Protein AF-A0AAU0F513-F1 (afdb_monomer_lite)

Secondary structure (DSSP, 8-state):
-EEEEEEESS-HHHHHHHHHHHHHH--SSEEEEEEE-S--HHHHHHHHHH-TT-EEEE-TTHHHHHHHHHHHHHH-----TTTSSPPTT---

Radius of gyration: 15.15 Å; chains: 1; bounding box: 35×29×36 Å

Sequence (92 aa):
MTDIFIKSFNRPYYLDRCLDSISRLVTGSFQITVLDDGTPKAYLDKIKVKYPSVRILTSEHYEAKTKAISENLVSGKEINGSKSLPNFGEMP

InterPro domains:
  IPR029044 Nucleotide-diphospho-sugar transferases [G3DSA:3.90.550.10] (3-78)
  IPR029044 Nucleotide-diphospho-sugar transferases [SSF53448] (3-64)

Foldseek 3Di:
DEEAEAEEEQCLVVVLVVVVCCVPPPDDDYAAEYEYAQHDPVSVVVVCVVCVRYHYDYDPCRVVNVVLVVVCVVPVDDDPVCPSRPHPVPDD

Organism: NCBI:txid1735111

Structure (mmCIF, N/CA/C/O backbone):
data_AF-A0AAU0F513-F1
#
_entry.id   AF-A0AAU0F513-F1
#
loop_
_atom_site.group_PDB
_atom_site.id
_atom_site.type_symbol
_atom_site.label_atom_id
_atom_site.label_alt_id
_atom_site.label_comp_id
_atom_site.label_asym_id
_atom_site.label_entity_id
_atom_site.label_seq_id
_atom_site.pdbx_PDB_ins_code
_atom_site.Cartn_x
_atom_site.Cartn_y
_atom_site.Cartn_z
_atom_site.occupancy
_atom_site.B_iso_or_equiv
_atom_site.auth_seq_id
_atom_site.auth_comp_id
_atom_site.auth_asym_id
_atom_site.auth_atom_id
_atom_site.pdbx_PDB_model_num
ATOM 1 N N . MET A 1 1 ? -6.935 10.149 17.578 1.00 88.06 1 MET A N 1
ATOM 2 C CA . MET A 1 1 ? -6.887 9.704 16.171 1.00 88.06 1 MET A CA 1
ATOM 3 C C . MET A 1 1 ? -5.449 9.332 15.881 1.00 88.06 1 MET A C 1
ATOM 5 O O . MET A 1 1 ? -4.583 10.116 16.243 1.00 88.06 1 MET A O 1
ATOM 9 N N . THR A 1 2 ? -5.202 8.143 15.336 1.00 96.31 2 THR A N 1
ATOM 10 C CA . THR A 1 2 ? -3.843 7.637 15.086 1.00 96.31 2 THR A CA 1
ATOM 11 C C . THR A 1 2 ? -3.536 7.646 13.595 1.00 96.31 2 THR A C 1
ATOM 13 O O . THR A 1 2 ? -4.297 7.089 12.808 1.00 96.31 2 THR A O 1
ATOM 16 N N . ASP A 1 3 ? -2.408 8.222 13.200 1.00 97.88 3 ASP A N 1
ATOM 17 C CA . ASP A 1 3 ? -1.937 8.169 11.817 1.00 97.88 3 ASP A CA 1
ATOM 18 C C . ASP A 1 3 ? -0.978 6.990 11.625 1.00 97.88 3 ASP A C 1
ATOM 20 O O . ASP A 1 3 ? 0.012 6.845 12.343 1.00 97.88 3 ASP A O 1
ATOM 24 N N . ILE A 1 4 ? -1.280 6.128 10.654 1.00 98.06 4 ILE A N 1
ATOM 25 C CA . ILE A 1 4 ? -0.490 4.940 10.322 1.00 98.06 4 ILE A CA 1
ATOM 26 C C . ILE A 1 4 ? 0.172 5.166 8.966 1.00 98.06 4 ILE A C 1
ATOM 28 O O . ILE A 1 4 ? -0.500 5.270 7.938 1.00 98.06 4 ILE A O 1
ATOM 32 N N . PHE A 1 5 ? 1.502 5.191 8.959 1.00 98.25 5 PHE A N 1
ATOM 33 C CA . PHE A 1 5 ? 2.298 5.321 7.743 1.00 98.25 5 PHE A CA 1
ATOM 34 C C . PHE A 1 5 ? 2.913 3.978 7.354 1.00 98.25 5 PHE A C 1
ATOM 36 O O . PHE A 1 5 ? 3.581 3.337 8.163 1.00 98.25 5 PHE A O 1
ATOM 43 N N . ILE A 1 6 ? 2.714 3.564 6.102 1.00 97.75 6 ILE A N 1
ATOM 44 C CA . ILE A 1 6 ? 3.250 2.306 5.566 1.00 97.75 6 ILE A CA 1
ATOM 45 C C . ILE A 1 6 ? 4.149 2.631 4.379 1.00 97.75 6 ILE A C 1
ATOM 47 O O . ILE A 1 6 ? 3.663 3.055 3.335 1.00 97.75 6 ILE A O 1
ATOM 51 N N . LYS A 1 7 ? 5.459 2.411 4.509 1.00 95.50 7 LYS A N 1
ATOM 52 C CA . LYS A 1 7 ? 6.388 2.523 3.377 1.00 95.50 7 LYS A CA 1
ATOM 53 C C . LYS A 1 7 ? 6.392 1.220 2.578 1.00 95.50 7 LYS A C 1
ATOM 55 O O . LYS A 1 7 ? 6.601 0.152 3.148 1.00 95.50 7 LYS A O 1
ATOM 60 N N . SER A 1 8 ? 6.186 1.307 1.268 1.00 93.50 8 SER A N 1
ATOM 61 C CA . SER A 1 8 ? 6.135 0.159 0.354 1.00 93.50 8 SER A CA 1
ATOM 62 C C . SER A 1 8 ? 7.010 0.407 -0.875 1.00 93.50 8 SER A C 1
ATOM 64 O O . SER A 1 8 ? 7.071 1.522 -1.382 1.00 93.50 8 SER A O 1
ATOM 66 N N . PHE A 1 9 ? 7.692 -0.636 -1.353 1.00 93.19 9 PHE A N 1
ATOM 67 C CA . PHE A 1 9 ? 8.457 -0.609 -2.602 1.00 93.19 9 PHE A CA 1
ATOM 68 C C . PHE A 1 9 ? 8.231 -1.917 -3.357 1.00 93.19 9 PHE A C 1
ATOM 70 O O . PHE A 1 9 ? 8.749 -2.952 -2.937 1.00 93.19 9 PHE A O 1
ATOM 77 N N . ASN A 1 10 ? 7.426 -1.886 -4.422 1.00 90.00 10 ASN A N 1
ATOM 78 C CA . ASN A 1 10 ? 7.099 -3.035 -5.276 1.00 90.00 10 ASN A CA 1
ATOM 79 C C . ASN A 1 10 ? 6.739 -4.330 -4.516 1.00 90.00 10 ASN A C 1
ATOM 81 O O . ASN A 1 10 ? 7.219 -5.423 -4.825 1.00 90.00 10 ASN A O 1
ATOM 85 N N . ARG A 1 11 ? 5.897 -4.217 -3.482 1.00 92.69 11 ARG A N 1
ATOM 86 C CA . ARG A 1 11 ? 5.445 -5.352 -2.650 1.00 92.69 11 ARG A CA 1
ATOM 87 C C . ARG A 1 11 ? 3.916 -5.412 -2.550 1.00 92.69 11 ARG A C 1
ATOM 89 O O . ARG A 1 11 ? 3.386 -5.461 -1.440 1.00 92.69 11 ARG A O 1
ATOM 96 N N . PRO A 1 12 ? 3.182 -5.461 -3.678 1.00 94.50 12 PRO A N 1
ATOM 97 C CA . PRO A 1 12 ? 1.721 -5.358 -3.671 1.00 94.50 12 PRO A CA 1
ATOM 98 C C . PRO A 1 12 ? 1.039 -6.465 -2.855 1.00 94.50 12 PRO A C 1
ATOM 100 O O . PRO A 1 12 ? 0.083 -6.194 -2.136 1.00 94.50 12 PRO A O 1
ATOM 103 N N . TYR A 1 13 ? 1.559 -7.696 -2.904 1.00 96.38 13 TYR A N 1
ATOM 104 C CA . TYR A 1 13 ? 1.019 -8.821 -2.134 1.00 96.38 13 TYR A CA 1
ATOM 105 C C . TYR A 1 13 ? 1.119 -8.604 -0.616 1.00 96.38 13 TYR A C 1
ATOM 107 O O . TYR A 1 13 ? 0.160 -8.831 0.121 1.00 96.38 13 TYR A O 1
ATOM 115 N N . TYR A 1 14 ? 2.277 -8.146 -0.136 1.00 97.31 14 TYR A N 1
ATOM 116 C CA . TYR A 1 14 ? 2.478 -7.896 1.291 1.00 97.31 14 TYR A CA 1
ATOM 117 C C . TYR A 1 14 ? 1.744 -6.643 1.758 1.00 97.31 14 TYR A C 1
ATOM 119 O O . TYR A 1 14 ? 1.229 -6.634 2.874 1.00 97.31 14 TYR A O 1
ATOM 127 N N . LEU A 1 15 ? 1.652 -5.619 0.904 1.00 97.94 15 LEU A N 1
ATOM 128 C CA . LEU A 1 15 ? 0.865 -4.425 1.185 1.00 97.94 15 LEU A CA 1
ATOM 129 C C . LEU A 1 15 ? -0.614 -4.780 1.380 1.00 97.94 15 LEU A C 1
ATOM 131 O O . LEU A 1 15 ? -1.193 -4.385 2.385 1.00 97.94 15 LEU A O 1
ATOM 135 N N . ASP A 1 16 ? -1.198 -5.594 0.494 1.00 98.19 16 ASP A N 1
ATOM 136 C CA . ASP A 1 16 ? -2.583 -6.062 0.639 1.00 98.19 16 ASP A CA 1
ATOM 137 C C . ASP A 1 16 ? -2.809 -6.794 1.972 1.00 98.19 16 ASP A C 1
ATOM 139 O O . ASP A 1 16 ? -3.725 -6.461 2.718 1.00 98.19 16 ASP A O 1
ATOM 143 N N . ARG A 1 17 ? -1.935 -7.745 2.324 1.00 98.19 17 ARG A N 1
ATOM 144 C CA . ARG A 1 17 ? -2.044 -8.491 3.591 1.00 98.19 17 ARG A CA 1
ATOM 145 C C . ARG A 1 17 ? -1.849 -7.614 4.827 1.00 98.19 17 ARG A C 1
ATOM 147 O O . ARG A 1 17 ? -2.476 -7.861 5.853 1.00 98.19 17 ARG A O 1
ATOM 154 N N . CYS A 1 18 ? -0.973 -6.615 4.744 1.00 98.19 18 CYS A N 1
ATOM 155 C CA . CYS A 1 18 ? -0.759 -5.653 5.820 1.00 98.19 18 CYS A CA 1
ATOM 156 C C . CYS A 1 18 ? -2.027 -4.825 6.067 1.00 98.19 18 CYS A C 1
ATOM 158 O O . CYS A 1 18 ? -2.476 -4.725 7.208 1.00 98.19 18 CYS A O 1
ATOM 160 N N . LEU A 1 19 ? -2.642 -4.307 5.000 1.00 98.25 19 LEU A N 1
ATOM 161 C CA . LEU A 1 19 ? -3.889 -3.545 5.078 1.00 98.25 19 LEU A CA 1
ATOM 162 C C . LEU A 1 19 ? -5.052 -4.400 5.600 1.00 98.25 19 LEU A C 1
ATOM 164 O O . LEU A 1 19 ? -5.772 -3.950 6.490 1.00 98.25 19 LEU A O 1
ATOM 168 N N . ASP A 1 20 ? -5.185 -5.646 5.129 1.00 98.25 20 ASP A N 1
ATOM 169 C CA . ASP A 1 20 ? -6.178 -6.603 5.641 1.00 98.25 20 ASP A CA 1
ATOM 170 C C . ASP A 1 20 ? -6.018 -6.813 7.153 1.00 98.25 20 ASP A C 1
ATOM 172 O O . ASP A 1 20 ? -6.969 -6.653 7.920 1.00 98.25 20 ASP A O 1
ATOM 176 N N . SER A 1 21 ? -4.788 -7.076 7.602 1.00 98.25 21 SER A N 1
ATOM 177 C CA . SER A 1 21 ? -4.489 -7.287 9.018 1.00 98.25 21 SER A CA 1
ATOM 178 C C . SER A 1 21 ? -4.818 -6.063 9.871 1.00 98.25 21 SER A C 1
A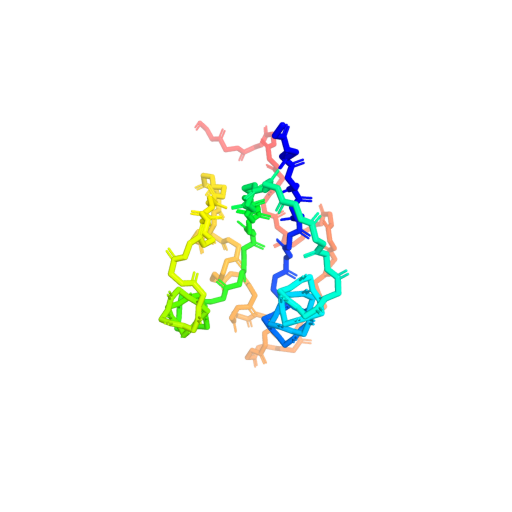TOM 180 O O . SER A 1 21 ? -5.378 -6.218 10.954 1.00 98.25 21 SER A O 1
ATOM 182 N N . ILE A 1 22 ? -4.489 -4.854 9.405 1.00 97.75 22 ILE A N 1
ATOM 183 C CA . ILE A 1 22 ? -4.817 -3.618 10.127 1.00 97.75 22 ILE A CA 1
ATOM 184 C C . ILE A 1 22 ? -6.335 -3.458 10.218 1.00 97.75 22 ILE A C 1
ATOM 186 O O . ILE A 1 22 ? -6.851 -3.245 11.312 1.00 97.75 22 ILE A O 1
ATOM 190 N N . SER A 1 23 ? -7.053 -3.636 9.104 1.00 95.38 23 SER A N 1
ATOM 191 C CA . SER A 1 23 ? -8.514 -3.482 9.059 1.00 95.38 23 SER A CA 1
ATOM 192 C C . SER A 1 23 ? -9.257 -4.428 10.007 1.00 95.38 23 SER A C 1
ATOM 194 O O . SER A 1 23 ? -10.313 -4.079 10.526 1.00 95.38 23 SER A O 1
ATOM 196 N N . ARG A 1 24 ? -8.696 -5.618 10.253 1.00 97.25 24 ARG A N 1
ATOM 197 C CA . ARG A 1 24 ? -9.298 -6.650 11.102 1.00 97.25 24 ARG A CA 1
ATOM 19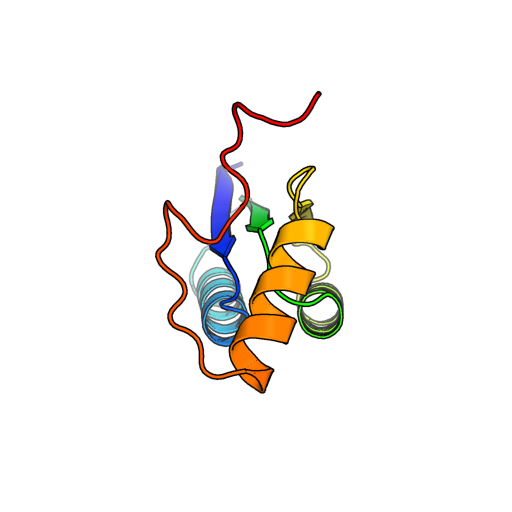8 C C . ARG A 1 24 ? -8.935 -6.546 12.577 1.00 97.25 24 ARG A C 1
ATOM 200 O O . ARG A 1 24 ? -9.709 -7.009 13.408 1.00 97.25 24 ARG A O 1
ATOM 207 N N . LEU A 1 25 ? -7.736 -6.058 12.893 1.00 97.88 25 LEU A N 1
ATOM 208 C CA . LEU A 1 25 ? -7.162 -6.176 14.239 1.00 97.88 25 LEU A CA 1
ATOM 209 C C . LEU A 1 25 ? -7.020 -4.836 14.960 1.00 97.88 25 LEU A C 1
ATOM 211 O O . LEU A 1 25 ? -6.972 -4.817 16.187 1.00 97.88 25 LEU A O 1
ATOM 215 N N . VAL A 1 26 ? -6.926 -3.723 14.230 1.00 96.44 26 VAL A N 1
ATOM 216 C CA . VAL A 1 26 ? -6.751 -2.401 14.835 1.00 96.44 26 VAL A CA 1
ATOM 217 C C . VAL A 1 26 ? -8.117 -1.783 15.104 1.00 96.44 26 VAL A C 1
ATOM 219 O O . VAL A 1 26 ? -8.938 -1.625 14.206 1.00 96.44 26 VAL A O 1
ATOM 222 N N . THR A 1 27 ? -8.351 -1.412 16.360 1.00 95.75 27 THR A N 1
ATOM 223 C CA . THR A 1 27 ? -9.585 -0.764 16.813 1.00 95.75 27 THR A CA 1
ATOM 224 C C . THR A 1 27 ? -9.362 0.716 17.114 1.00 95.75 27 THR A C 1
ATOM 226 O O . THR A 1 27 ? -8.256 1.129 17.463 1.00 95.75 27 THR A O 1
ATOM 229 N N . GLY A 1 28 ? -10.435 1.507 17.065 1.00 96.12 28 GLY A N 1
ATOM 230 C CA . GLY A 1 28 ? -10.394 2.953 17.294 1.00 96.12 28 GLY A CA 1
ATOM 231 C C . GLY A 1 28 ? -10.234 3.755 16.002 1.00 96.12 28 GLY A C 1
ATOM 232 O O . GLY A 1 28 ? -10.233 3.206 14.905 1.00 96.12 28 GLY A O 1
ATOM 233 N N . SER A 1 29 ? -10.143 5.079 16.123 1.00 96.81 29 SER A N 1
ATOM 234 C CA . SER A 1 29 ? -10.041 5.970 14.961 1.00 96.81 29 SER A CA 1
ATOM 235 C C . SER A 1 29 ? -8.601 6.099 14.470 1.00 96.81 29 SER A C 1
ATOM 237 O O . SER A 1 29 ? -7.748 6.640 15.185 1.00 96.81 29 SER A O 1
ATOM 239 N N . PHE A 1 30 ? -8.355 5.684 13.229 1.00 97.19 30 PHE A N 1
ATOM 240 C CA . PHE A 1 30 ? -7.066 5.821 12.558 1.00 97.19 30 PHE A CA 1
ATOM 241 C C . PHE A 1 30 ? -7.210 6.199 11.079 1.00 97.19 30 PHE A C 1
ATOM 243 O O . PHE A 1 30 ? -8.247 5.953 10.467 1.00 97.19 30 PHE A O 1
ATOM 250 N N . GLN A 1 31 ? -6.144 6.763 10.510 1.00 97.88 31 GLN A N 1
ATOM 251 C CA . GLN A 1 31 ? -6.006 7.041 9.081 1.00 97.88 31 GLN A CA 1
ATOM 252 C C . GLN A 1 31 ? -4.739 6.363 8.559 1.00 97.88 31 GLN A C 1
ATOM 254 O O . GLN A 1 31 ? -3.665 6.507 9.140 1.00 97.88 31 GLN A O 1
ATOM 259 N N . ILE A 1 32 ? -4.849 5.630 7.450 1.00 98.50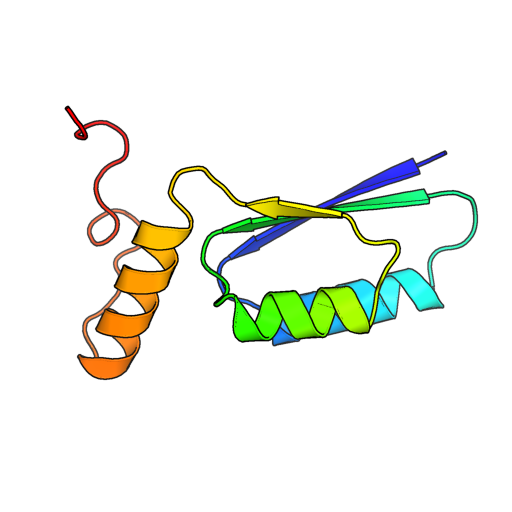 32 ILE A N 1
ATOM 260 C CA . ILE A 1 32 ? -3.699 4.971 6.818 1.00 98.50 32 ILE A CA 1
ATOM 261 C C . ILE A 1 32 ? -3.224 5.810 5.631 1.00 98.50 32 ILE A C 1
ATOM 263 O O . ILE A 1 32 ? -4.022 6.175 4.761 1.00 98.50 32 ILE A O 1
ATOM 267 N N . THR A 1 33 ? -1.916 6.063 5.579 1.00 98.50 33 THR A N 1
ATOM 268 C CA . THR A 1 33 ? -1.222 6.619 4.415 1.00 98.50 33 THR A CA 1
ATOM 269 C C . THR A 1 33 ? -0.090 5.687 3.986 1.00 98.50 33 THR A C 1
ATOM 271 O O . THR A 1 33 ? 0.884 5.478 4.707 1.00 98.50 33 THR A O 1
ATOM 274 N N . VAL A 1 34 ? -0.204 5.131 2.785 1.00 98.19 34 VAL A N 1
ATOM 275 C CA . VAL A 1 34 ? 0.840 4.338 2.140 1.00 98.19 34 VAL A CA 1
ATOM 276 C C . VAL A 1 34 ? 1.759 5.275 1.365 1.00 98.19 34 VAL A C 1
ATOM 278 O O . VAL A 1 34 ? 1.299 6.035 0.517 1.00 98.19 34 VAL A O 1
ATOM 281 N N . LEU A 1 35 ? 3.053 5.199 1.648 1.00 97.19 35 LEU A N 1
ATOM 282 C CA . LEU A 1 35 ? 4.124 5.838 0.893 1.00 97.19 35 LEU A CA 1
ATOM 283 C C . LEU A 1 35 ? 4.710 4.773 -0.040 1.00 97.19 35 LE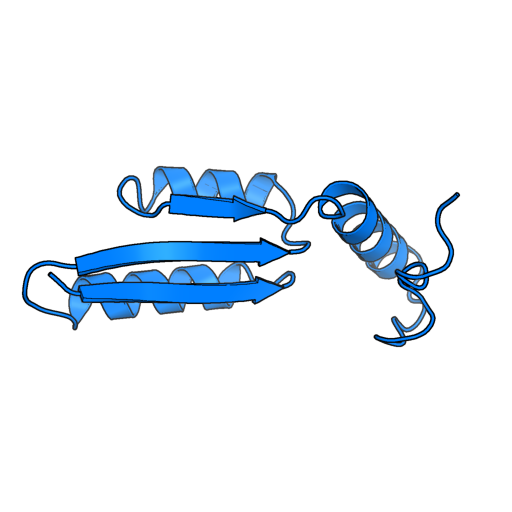U A C 1
ATOM 285 O O . LEU A 1 35 ? 5.599 4.017 0.363 1.00 97.19 35 LEU A O 1
ATOM 289 N N . ASP A 1 36 ? 4.141 4.647 -1.238 1.00 94.81 36 ASP A N 1
ATOM 290 C CA . ASP A 1 36 ? 4.546 3.632 -2.209 1.00 94.81 36 ASP A CA 1
ATOM 291 C C . ASP A 1 36 ? 5.553 4.177 -3.219 1.00 94.81 36 ASP A C 1
ATOM 293 O O . ASP A 1 36 ? 5.448 5.296 -3.716 1.00 94.81 36 ASP A O 1
ATOM 297 N N . ASP A 1 37 ? 6.540 3.359 -3.541 1.00 88.81 37 ASP A N 1
ATOM 298 C CA . ASP A 1 37 ? 7.598 3.730 -4.451 1.00 88.81 37 ASP A CA 1
ATOM 299 C C . ASP A 1 37 ? 7.925 2.543 -5.362 1.00 88.81 37 ASP A C 1
ATOM 301 O O . ASP A 1 37 ? 8.589 1.603 -4.957 1.00 88.81 37 ASP A O 1
ATOM 305 N N . GLY A 1 38 ? 7.413 2.529 -6.593 1.00 87.12 38 GLY A N 1
ATOM 306 C CA . GLY A 1 38 ? 7.747 1.501 -7.585 1.00 87.12 38 GLY A CA 1
ATOM 307 C C . GLY A 1 38 ? 6.820 0.282 -7.653 1.00 87.12 38 GLY A C 1
ATOM 308 O O . GLY A 1 38 ? 7.131 -0.649 -8.394 1.00 87.12 38 GLY A O 1
ATOM 309 N N . THR A 1 39 ? 5.684 0.240 -6.943 1.00 92.44 39 THR A N 1
ATOM 310 C CA . THR A 1 39 ? 4.665 -0.795 -7.211 1.00 92.44 39 THR A CA 1
ATOM 311 C C . THR A 1 39 ? 3.892 -0.446 -8.484 1.00 92.44 39 THR A C 1
ATOM 313 O O . THR A 1 39 ? 3.313 0.635 -8.526 1.00 92.44 39 THR A O 1
ATOM 316 N N . PRO A 1 40 ? 3.781 -1.328 -9.499 1.00 92.56 40 PRO A N 1
ATOM 317 C CA . PRO A 1 40 ? 3.068 -1.007 -10.735 1.00 92.56 40 PRO A CA 1
ATOM 318 C C . PRO A 1 40 ? 1.620 -0.554 -10.510 1.00 92.56 40 PRO A C 1
ATOM 320 O O . PRO A 1 40 ? 0.887 -1.139 -9.705 1.00 92.56 40 PRO A O 1
ATOM 323 N N . LYS A 1 41 ? 1.186 0.456 -11.276 1.00 92.81 41 LYS A N 1
ATOM 324 C CA . LYS A 1 41 ? -0.115 1.127 -11.111 1.00 92.81 41 LYS A CA 1
ATOM 325 C C . LYS A 1 41 ? -1.302 0.160 -11.072 1.00 92.81 41 LYS A C 1
ATOM 327 O O . LYS A 1 41 ? -2.180 0.312 -10.231 1.00 92.81 41 LYS A O 1
ATOM 332 N N . ALA A 1 42 ? -1.292 -0.876 -11.914 1.00 94.38 42 ALA A N 1
ATOM 333 C CA . ALA A 1 42 ? -2.353 -1.884 -11.965 1.00 94.38 42 ALA A CA 1
ATOM 334 C C . ALA A 1 42 ? -2.594 -2.586 -10.613 1.00 94.38 42 ALA A C 1
ATOM 336 O O . ALA A 1 42 ? -3.719 -2.987 -10.317 1.00 94.38 42 ALA A O 1
ATOM 337 N N . TYR A 1 43 ? -1.561 -2.730 -9.778 1.00 95.75 43 TYR A N 1
ATOM 338 C CA . TYR A 1 43 ? -1.712 -3.276 -8.431 1.00 95.75 43 TYR A CA 1
ATOM 339 C C . TYR A 1 43 ? -2.207 -2.222 -7.439 1.00 95.75 43 TYR A C 1
ATOM 341 O O . TYR A 1 43 ? -3.092 -2.521 -6.640 1.00 95.75 43 TYR A O 1
ATOM 349 N N . LEU A 1 44 ? -1.693 -0.989 -7.510 1.00 95.56 44 LEU A N 1
ATOM 350 C CA . LEU A 1 44 ? -2.164 0.110 -6.659 1.00 95.56 44 LEU A CA 1
ATOM 351 C C . LEU A 1 44 ? -3.647 0.418 -6.891 1.00 95.56 44 LEU A C 1
ATOM 353 O O . LEU A 1 44 ? -4.375 0.677 -5.936 1.00 95.56 44 LEU A O 1
ATOM 357 N N . ASP A 1 45 ? -4.116 0.330 -8.135 1.00 96.44 45 ASP A N 1
ATOM 358 C CA . ASP A 1 45 ? -5.525 0.525 -8.479 1.00 96.44 45 ASP A CA 1
ATOM 359 C C . ASP A 1 45 ? -6.415 -0.537 -7.811 1.00 96.44 45 ASP A C 1
ATOM 361 O O . ASP A 1 45 ? -7.434 -0.197 -7.211 1.00 96.44 45 ASP A O 1
ATOM 365 N N . LYS A 1 46 ? -5.996 -1.811 -7.808 1.00 97.81 46 LYS A N 1
ATOM 366 C CA . LYS A 1 46 ? -6.705 -2.884 -7.083 1.00 97.81 46 LYS A CA 1
ATOM 367 C C . LYS A 1 46 ? -6.750 -2.628 -5.575 1.00 97.81 46 LYS A C 1
ATOM 369 O O . LYS A 1 46 ? -7.787 -2.845 -4.952 1.00 97.81 46 LYS A O 1
ATOM 374 N N . ILE A 1 47 ? -5.648 -2.146 -4.997 1.00 97.56 47 ILE A N 1
ATOM 375 C CA . ILE A 1 47 ? -5.575 -1.802 -3.570 1.00 97.56 47 ILE A CA 1
ATOM 376 C C . ILE A 1 47 ? -6.534 -0.652 -3.241 1.00 97.56 47 ILE A C 1
ATOM 378 O O . ILE A 1 47 ? -7.261 -0.749 -2.257 1.00 97.56 47 ILE A O 1
ATOM 382 N N . LYS A 1 48 ? -6.605 0.393 -4.075 1.00 97.06 48 LYS A N 1
ATOM 383 C CA . LYS A 1 48 ? -7.540 1.517 -3.881 1.00 97.06 48 LYS A CA 1
ATOM 384 C C . LYS A 1 48 ? -9.004 1.083 -3.926 1.00 97.06 48 LYS A C 1
ATOM 386 O O . LYS A 1 48 ? -9.798 1.578 -3.136 1.00 97.06 48 LYS A O 1
ATOM 391 N N . VAL A 1 49 ? -9.357 0.153 -4.817 1.00 97.88 49 VAL A N 1
ATOM 392 C CA . VAL A 1 49 ? -10.722 -0.401 -4.871 1.00 97.88 49 VAL A CA 1
ATOM 393 C C . VAL A 1 49 ? -11.040 -1.201 -3.606 1.00 97.88 49 VAL A C 1
ATOM 395 O O . VAL A 1 49 ? -12.131 -1.067 -3.060 1.00 97.88 49 VAL A O 1
ATOM 398 N N . LYS A 1 50 ? -10.096 -2.019 -3.123 1.00 97.94 50 LYS A N 1
ATOM 399 C CA . LYS A 1 50 ? -10.302 -2.875 -1.944 1.00 97.94 50 LYS A CA 1
ATOM 400 C C . LYS A 1 50 ? -10.312 -2.092 -0.624 1.00 97.94 50 LYS A C 1
ATOM 402 O O . LYS A 1 50 ? -11.058 -2.451 0.281 1.00 97.94 50 LYS A O 1
ATOM 407 N N . TYR A 1 51 ? -9.520 -1.024 -0.520 1.00 97.62 51 TYR A N 1
ATOM 408 C CA . TYR A 1 51 ? -9.376 -0.208 0.691 1.00 97.62 51 TYR A CA 1
ATOM 409 C C . TYR A 1 51 ? -9.569 1.287 0.385 1.00 97.62 51 TYR A C 1
ATOM 411 O O . TYR A 1 51 ? -8.601 2.051 0.376 1.00 97.62 51 TYR A O 1
ATOM 419 N N . PRO A 1 52 ? -10.812 1.742 0.151 1.00 96.62 52 PRO A N 1
ATOM 420 C CA . PRO A 1 52 ? -11.086 3.106 -0.311 1.00 96.62 52 PRO A CA 1
ATOM 421 C C . PRO A 1 52 ? -10.702 4.207 0.693 1.00 96.62 52 PRO A C 1
ATOM 423 O O . PRO A 1 52 ? -10.508 5.352 0.296 1.00 96.62 52 PRO A O 1
ATOM 426 N N . SER A 1 53 ? -10.571 3.884 1.984 1.00 95.19 53 SER A N 1
ATOM 427 C CA . SER A 1 53 ? -10.139 4.825 3.029 1.00 95.19 53 SER A CA 1
ATOM 428 C C . SER A 1 53 ? -8.618 5.000 3.120 1.00 95.19 53 SER A C 1
ATOM 430 O O . SER A 1 53 ? -8.140 5.897 3.819 1.00 95.19 53 SER A O 1
ATOM 432 N N . VAL A 1 54 ? -7.837 4.161 2.432 1.00 97.62 54 VAL A N 1
ATOM 433 C CA . VAL A 1 54 ? -6.371 4.215 2.447 1.00 97.62 54 VAL A CA 1
ATOM 434 C C . VAL A 1 54 ? -5.885 5.266 1.455 1.00 97.62 54 VAL A C 1
ATOM 436 O O . VAL A 1 54 ? -6.141 5.187 0.253 1.00 97.62 54 VAL A O 1
ATOM 439 N N . ARG A 1 55 ? -5.102 6.232 1.941 1.00 98.00 55 ARG A N 1
ATOM 440 C CA . ARG A 1 55 ? -4.417 7.199 1.079 1.00 98.00 55 ARG A CA 1
ATOM 441 C C . ARG A 1 55 ? -3.135 6.572 0.544 1.00 98.00 55 ARG A C 1
ATOM 443 O O . ARG A 1 55 ? -2.347 6.052 1.322 1.00 98.00 55 ARG A O 1
ATOM 450 N N . ILE A 1 56 ? -2.893 6.658 -0.761 1.00 97.31 56 ILE A N 1
ATOM 451 C CA . ILE A 1 56 ? -1.626 6.226 -1.372 1.00 97.31 56 ILE A CA 1
ATOM 452 C C . ILE A 1 56 ? -0.928 7.450 -1.953 1.00 97.31 56 ILE A C 1
ATOM 454 O O . ILE A 1 56 ? -1.509 8.160 -2.774 1.00 97.31 56 ILE A O 1
ATOM 458 N N . LEU A 1 57 ? 0.305 7.681 -1.517 1.00 96.69 57 LEU A N 1
ATOM 459 C CA . LEU A 1 57 ? 1.210 8.708 -2.011 1.00 96.69 57 LEU A CA 1
ATOM 460 C C . LEU A 1 57 ? 2.394 8.034 -2.693 1.00 96.69 57 LEU A C 1
ATOM 462 O O . LEU A 1 57 ? 2.969 7.097 -2.142 1.00 96.69 57 LEU A O 1
ATOM 466 N N . THR A 1 58 ? 2.748 8.524 -3.875 1.00 93.62 58 THR A N 1
ATOM 467 C CA . THR A 1 58 ? 3.899 8.047 -4.644 1.00 93.62 58 THR A CA 1
ATOM 468 C C . THR A 1 58 ? 5.026 9.070 -4.629 1.00 93.62 58 THR A C 1
ATOM 470 O O . THR A 1 58 ? 4.768 10.265 -4.485 1.00 93.62 58 THR A O 1
ATOM 473 N N . SER A 1 59 ? 6.273 8.616 -4.776 1.00 89.06 59 SER A N 1
ATOM 474 C CA . SER A 1 59 ? 7.415 9.529 -4.919 1.00 89.06 59 SER A CA 1
ATOM 475 C C . SER A 1 59 ? 7.438 10.205 -6.295 1.00 89.06 59 SER A C 1
ATOM 477 O O . SER A 1 59 ? 6.853 9.700 -7.254 1.00 89.06 59 SER A O 1
ATOM 479 N N . GLU A 1 60 ? 8.171 11.313 -6.416 1.00 87.12 60 GLU A N 1
ATOM 480 C CA . GLU A 1 60 ? 8.406 12.007 -7.695 1.00 87.12 60 GLU A CA 1
ATOM 481 C C . GLU A 1 60 ? 9.079 11.100 -8.740 1.00 87.12 60 GLU A C 1
ATOM 483 O O . GLU A 1 60 ? 8.855 11.230 -9.938 1.00 87.12 60 GLU A O 1
ATOM 488 N N . HIS A 1 61 ? 9.851 10.110 -8.285 1.00 83.81 61 HIS A N 1
ATOM 489 C CA . HIS A 1 61 ? 10.574 9.168 -9.142 1.00 83.81 61 HIS A CA 1
ATOM 490 C C . HIS A 1 61 ? 9.822 7.850 -9.368 1.00 83.81 61 HIS A C 1
ATOM 492 O O . HIS A 1 61 ? 10.413 6.865 -9.820 1.00 83.81 61 HIS A O 1
ATOM 498 N N . TYR A 1 62 ? 8.535 7.797 -9.026 1.00 85.81 62 TYR A N 1
ATOM 499 C CA . TYR A 1 62 ? 7.725 6.583 -9.089 1.00 85.81 62 TYR A CA 1
ATOM 500 C C . TYR A 1 62 ? 7.696 5.958 -10.490 1.00 85.81 62 TYR A C 1
ATOM 502 O O . TYR A 1 62 ? 7.882 4.745 -10.626 1.00 85.81 62 TYR A O 1
ATOM 510 N N . GLU A 1 63 ? 7.515 6.766 -11.537 1.00 84.56 63 GLU A N 1
ATOM 511 C CA . GLU A 1 63 ? 7.470 6.269 -12.918 1.00 84.56 63 GLU A CA 1
ATOM 512 C C . GLU A 1 63 ? 8.818 5.683 -13.348 1.00 84.56 63 GLU A C 1
ATOM 514 O O . GLU A 1 63 ? 8.873 4.560 -13.854 1.00 84.56 63 GLU A O 1
ATOM 519 N N . ALA A 1 64 ? 9.913 6.397 -13.063 1.00 81.38 64 ALA A N 1
ATOM 520 C CA . ALA A 1 64 ? 11.269 5.950 -13.371 1.00 81.38 64 ALA A CA 1
ATOM 521 C C . ALA A 1 64 ? 11.595 4.615 -12.681 1.00 81.38 64 ALA A C 1
ATOM 523 O O . ALA A 1 64 ? 12.116 3.694 -13.311 1.00 81.38 64 ALA A O 1
ATOM 524 N N . LYS A 1 65 ? 11.223 4.471 -11.404 1.00 81.25 65 LYS A N 1
ATOM 525 C CA . LYS A 1 65 ? 11.424 3.234 -10.632 1.00 81.25 65 LYS A CA 1
ATOM 526 C C . LYS A 1 65 ? 10.572 2.087 -11.150 1.00 81.25 65 LYS A C 1
ATOM 528 O O . LYS A 1 65 ? 11.082 0.985 -11.327 1.00 81.25 65 LYS A O 1
ATOM 533 N N . THR A 1 66 ? 9.296 2.343 -11.426 1.00 83.56 66 THR A N 1
ATOM 534 C CA . THR A 1 66 ? 8.381 1.328 -11.967 1.00 83.56 66 THR A CA 1
ATOM 535 C C . THR A 1 66 ? 8.884 0.808 -13.315 1.00 83.56 66 THR A C 1
ATOM 537 O O . THR A 1 66 ? 8.881 -0.401 -13.549 1.00 83.56 66 THR A O 1
ATOM 540 N N . LYS A 1 67 ? 9.384 1.703 -14.178 1.00 84.44 67 LYS A N 1
ATOM 541 C CA . LYS A 1 67 ? 9.986 1.342 -15.465 1.00 84.44 67 LYS A CA 1
ATOM 542 C C . LYS A 1 67 ? 11.243 0.489 -15.286 1.00 84.44 67 LYS A C 1
ATOM 544 O O . LYS A 1 67 ? 11.305 -0.599 -15.851 1.00 84.44 67 LYS A O 1
ATOM 549 N N . ALA A 1 68 ? 12.185 0.922 -14.445 1.00 82.00 68 ALA A N 1
ATOM 550 C CA . ALA A 1 68 ? 13.412 0.171 -14.172 1.00 82.00 68 ALA A CA 1
ATOM 551 C C . ALA A 1 68 ? 13.115 -1.236 -13.625 1.00 82.00 68 ALA A C 1
ATOM 553 O O . ALA A 1 68 ? 13.722 -2.218 -14.042 1.00 82.00 68 ALA A O 1
ATOM 554 N N . ILE A 1 69 ? 12.135 -1.367 -12.726 1.00 81.94 69 ILE A N 1
ATOM 555 C CA . ILE A 1 69 ? 11.673 -2.667 -12.222 1.00 81.94 69 ILE A CA 1
ATOM 556 C C . ILE A 1 69 ? 11.142 -3.536 -13.365 1.00 81.94 69 ILE A C 1
ATOM 558 O O . ILE A 1 69 ? 11.522 -4.701 -13.472 1.00 81.94 69 ILE A O 1
ATOM 562 N N . SER A 1 70 ? 10.282 -2.980 -14.223 1.00 83.00 70 SER A N 1
ATOM 563 C CA . SER A 1 70 ? 9.723 -3.705 -15.367 1.00 83.00 70 SER A CA 1
ATOM 564 C C . SER A 1 70 ? 10.815 -4.197 -16.320 1.00 83.00 70 SER A C 1
ATOM 566 O O . SER A 1 70 ? 10.776 -5.342 -16.760 1.00 83.00 70 SER A O 1
ATOM 568 N N . GLU A 1 71 ? 11.802 -3.357 -16.625 1.00 82.50 71 GLU A N 1
ATOM 569 C CA . GLU A 1 71 ? 12.926 -3.702 -17.503 1.00 82.50 71 GLU A CA 1
ATOM 570 C C . GLU A 1 71 ? 13.835 -4.774 -16.886 1.00 82.50 71 GLU A C 1
ATOM 572 O O . GLU A 1 71 ? 14.286 -5.687 -17.584 1.00 82.50 71 GLU A O 1
ATOM 577 N N . ASN A 1 72 ? 14.069 -4.722 -15.573 1.00 76.81 72 ASN A N 1
ATOM 578 C CA . ASN A 1 72 ? 14.840 -5.744 -14.862 1.00 76.81 72 ASN A CA 1
ATOM 579 C C . ASN A 1 72 ? 14.134 -7.104 -14.859 1.00 76.81 72 ASN A C 1
ATOM 581 O O . ASN A 1 72 ? 14.784 -8.124 -15.075 1.00 76.81 72 ASN A O 1
ATOM 585 N N . LEU A 1 73 ? 12.808 -7.133 -14.685 1.00 77.12 73 LEU A N 1
ATOM 586 C CA . LEU A 1 73 ? 12.030 -8.377 -14.740 1.00 77.12 73 LEU A CA 1
ATOM 587 C C . LEU A 1 73 ? 12.102 -9.056 -16.116 1.00 77.12 73 LEU A C 1
ATOM 589 O O . LEU A 1 73 ? 12.074 -10.280 -16.187 1.00 77.12 73 LEU A O 1
ATOM 593 N N . VAL A 1 74 ? 12.210 -8.274 -17.195 1.00 79.25 74 VAL A N 1
ATOM 594 C CA . VAL A 1 74 ? 12.340 -8.796 -18.566 1.00 79.25 74 VAL A CA 1
ATOM 595 C C . VAL A 1 74 ? 13.780 -9.208 -18.881 1.00 79.25 74 VAL A C 1
ATOM 597 O O . VAL A 1 74 ? 14.002 -10.231 -19.521 1.00 79.25 74 VAL A O 1
ATOM 600 N N . SER A 1 75 ? 14.764 -8.413 -18.456 1.00 76.62 75 SER A N 1
ATOM 601 C CA . SER A 1 75 ? 16.175 -8.618 -18.814 1.00 76.62 75 SER A CA 1
ATOM 602 C C . SER A 1 75 ? 16.936 -9.570 -17.888 1.00 76.62 75 SER A C 1
ATOM 604 O O . SER A 1 75 ? 18.026 -10.010 -18.249 1.00 76.62 75 SER A O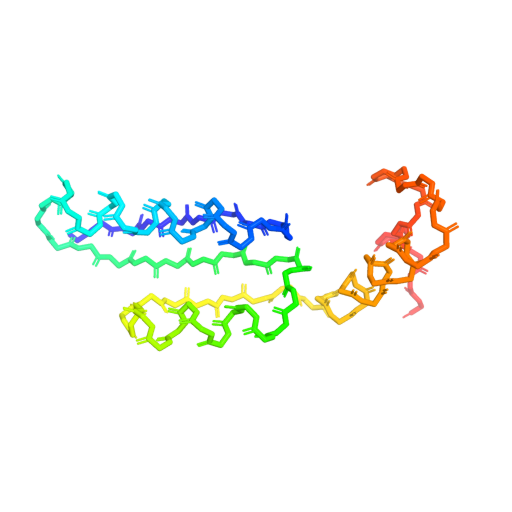 1
ATOM 606 N N . GLY A 1 76 ? 16.409 -9.866 -16.695 1.00 64.38 76 GLY A N 1
ATOM 607 C CA . GLY A 1 76 ? 17.068 -10.710 -15.694 1.00 64.38 76 GLY A CA 1
ATOM 608 C C . GLY A 1 76 ? 18.323 -10.087 -15.069 1.00 64.38 76 GLY A C 1
ATOM 609 O O . GLY A 1 76 ? 19.060 -10.780 -14.372 1.00 64.38 76 GLY A O 1
ATOM 610 N N . LYS A 1 77 ? 18.597 -8.798 -15.317 1.00 61.78 77 LYS A N 1
ATOM 611 C CA . LYS A 1 77 ? 19.741 -8.095 -14.723 1.00 61.78 77 LYS A CA 1
ATOM 612 C C . LYS A 1 77 ? 19.492 -7.828 -13.238 1.00 61.78 77 LYS A C 1
ATOM 614 O O . LYS A 1 77 ? 18.405 -7.409 -12.842 1.00 61.78 77 LYS A O 1
ATOM 619 N N . GLU A 1 78 ? 20.518 -8.052 -12.417 1.00 55.94 78 GLU A N 1
ATOM 620 C CA . GLU A 1 78 ? 20.451 -7.768 -10.985 1.00 55.94 78 GLU A CA 1
ATOM 621 C C . GLU A 1 78 ? 20.238 -6.275 -10.716 1.00 55.94 78 GLU A C 1
ATOM 623 O O . GLU A 1 78 ? 20.978 -5.408 -11.191 1.00 55.94 78 GLU A O 1
ATOM 628 N N . ILE A 1 79 ? 19.241 -5.987 -9.882 1.00 55.97 79 ILE A N 1
ATOM 629 C CA . ILE A 1 79 ? 18.953 -4.645 -9.388 1.00 55.97 79 ILE A CA 1
ATOM 630 C C . ILE A 1 79 ? 19.855 -4.392 -8.178 1.00 55.97 79 ILE A C 1
ATOM 632 O O . ILE A 1 79 ? 19.493 -4.676 -7.036 1.00 55.97 79 ILE A O 1
ATOM 636 N N . ASN A 1 80 ? 21.054 -3.857 -8.402 1.00 55.28 80 ASN A N 1
ATOM 637 C CA . ASN A 1 80 ? 21.839 -3.301 -7.303 1.00 55.28 80 ASN A CA 1
ATOM 638 C C . ASN A 1 80 ? 21.110 -2.053 -6.791 1.00 55.28 80 ASN A C 1
ATOM 640 O O . ASN A 1 80 ? 21.067 -1.041 -7.500 1.00 55.28 80 ASN A O 1
ATOM 644 N N . GLY A 1 81 ? 20.543 -2.134 -5.580 1.00 46.34 81 GLY A N 1
ATOM 645 C CA . GLY A 1 81 ? 19.678 -1.117 -4.957 1.00 46.34 81 GLY A CA 1
ATOM 646 C C . GLY A 1 81 ? 20.292 0.280 -4.788 1.00 46.34 81 GLY A C 1
ATOM 647 O O . GLY A 1 81 ? 19.598 1.199 -4.369 1.00 46.34 81 GLY A O 1
ATOM 648 N N . SER A 1 82 ? 21.567 0.448 -5.141 1.00 47.88 82 SER A N 1
ATOM 649 C CA . SER A 1 82 ? 22.308 1.711 -5.141 1.00 47.88 82 SER A CA 1
ATOM 650 C C . SER A 1 82 ? 22.925 2.103 -6.494 1.00 47.88 82 SER A C 1
ATOM 652 O O . SER A 1 82 ? 23.375 3.233 -6.626 1.00 47.88 82 SER A O 1
ATOM 654 N N . LYS A 1 83 ? 22.974 1.209 -7.497 1.00 44.84 83 LYS A N 1
ATOM 655 C CA . LYS A 1 83 ? 23.672 1.452 -8.78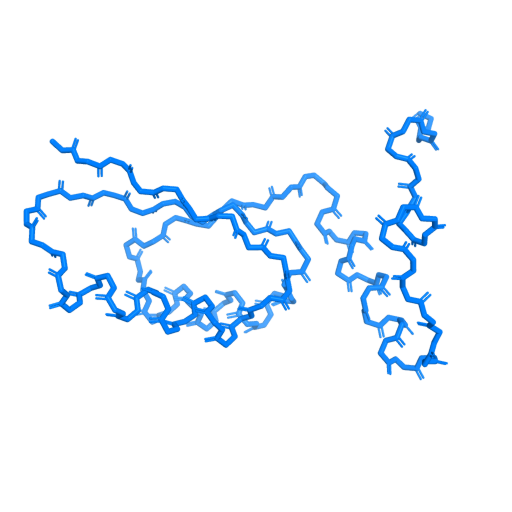4 1.00 44.84 83 LYS A CA 1
ATOM 656 C C . LYS A 1 83 ? 22.796 1.356 -10.036 1.00 44.84 83 LYS A C 1
ATOM 658 O O . LYS A 1 83 ? 23.238 1.757 -11.103 1.00 44.84 83 LYS A O 1
ATOM 663 N N . SER A 1 84 ? 21.592 0.795 -9.929 1.00 43.88 84 SER A N 1
ATOM 664 C CA . SER A 1 84 ? 20.691 0.568 -11.080 1.00 43.88 84 SER A CA 1
ATOM 665 C C . SER A 1 84 ? 19.414 1.411 -11.052 1.00 43.88 84 SER A C 1
ATOM 667 O O . SER A 1 84 ? 18.673 1.453 -12.030 1.00 43.88 84 SER A O 1
ATOM 669 N N . LEU A 1 85 ? 19.176 2.117 -9.949 1.00 48.25 85 LEU A N 1
ATOM 670 C CA . LEU A 1 85 ? 18.305 3.283 -9.933 1.00 48.25 85 LEU A CA 1
ATOM 671 C C . LEU A 1 85 ? 19.213 4.491 -10.194 1.00 48.25 85 LEU A C 1
ATOM 673 O O . LEU A 1 85 ? 20.303 4.516 -9.615 1.00 48.25 85 LEU A O 1
ATOM 677 N N . PRO A 1 86 ? 18.835 5.446 -11.063 1.00 39.69 86 PRO A N 1
ATOM 678 C CA . PRO A 1 86 ? 19.629 6.654 -11.252 1.00 39.69 86 PRO A CA 1
ATOM 679 C C . PRO A 1 86 ? 19.942 7.265 -9.884 1.00 39.69 86 PRO A C 1
ATOM 681 O O . PRO A 1 86 ? 19.070 7.350 -9.014 1.00 39.69 86 PRO A O 1
ATOM 684 N N . ASN A 1 87 ? 21.214 7.599 -9.677 1.00 42.09 87 ASN A N 1
ATOM 685 C CA . ASN A 1 87 ? 21.693 8.186 -8.439 1.00 42.09 87 ASN A CA 1
ATOM 686 C C . ASN A 1 87 ? 20.927 9.502 -8.233 1.00 42.09 87 ASN A C 1
ATOM 688 O O . ASN A 1 87 ? 20.991 10.385 -9.084 1.00 42.09 87 ASN A O 1
ATOM 692 N N . PHE A 1 88 ? 20.176 9.632 -7.135 1.00 52.25 88 PHE A N 1
ATOM 693 C CA . PHE A 1 88 ? 19.268 10.769 -6.892 1.00 52.25 88 PHE A CA 1
ATOM 694 C C . PHE A 1 88 ? 19.975 12.139 -6.806 1.00 52.25 88 PHE A C 1
ATOM 696 O O . PHE A 1 88 ? 19.303 13.154 -6.668 1.00 52.25 88 PHE A O 1
ATOM 703 N N . GLY A 1 89 ? 21.311 12.177 -6.874 1.00 40.62 89 GLY A N 1
ATOM 704 C CA . GLY A 1 89 ? 22.126 13.394 -6.940 1.00 40.62 89 GLY A CA 1
ATOM 705 C C . GLY A 1 89 ? 22.626 13.774 -8.341 1.00 40.62 89 GLY A C 1
ATOM 706 O O . GLY A 1 89 ? 23.375 14.736 -8.449 1.00 40.62 89 GLY A O 1
ATOM 707 N N . GLU A 1 90 ? 22.255 13.037 -9.394 1.00 37.41 90 GLU A N 1
ATOM 708 C CA . GLU A 1 90 ? 22.706 13.279 -10.778 1.00 37.41 90 GLU A CA 1
ATOM 709 C C . GLU A 1 90 ? 21.532 13.337 -11.772 1.00 37.41 90 GLU A C 1
ATOM 711 O O . GLU A 1 90 ? 21.573 12.748 -12.852 1.00 37.41 90 GLU A O 1
ATOM 716 N N . MET A 1 91 ? 20.457 14.041 -11.417 1.00 35.06 91 MET A N 1
ATOM 717 C CA . MET A 1 91 ? 19.505 14.531 -12.420 1.00 35.06 91 MET A CA 1
ATOM 718 C C . MET A 1 91 ? 19.718 16.047 -12.573 1.00 35.06 91 MET A C 1
ATOM 720 O O . MET A 1 91 ? 19.843 16.711 -11.543 1.00 35.06 91 MET A O 1
ATOM 724 N N . PRO A 1 92 ? 19.853 16.566 -13.812 1.00 46.53 92 PRO A N 1
ATOM 725 C CA . PRO A 1 92 ? 20.114 17.983 -14.078 1.00 46.53 92 PRO A CA 1
ATOM 726 C C . PRO A 1 92 ? 18.983 18.899 -13.602 1.00 46.53 92 PRO A C 1
ATOM 728 O O . PRO A 1 92 ? 17.821 18.432 -13.553 1.00 46.53 92 PRO A O 1
#

pLDDT: mean 84.65, std 18.65, range [35.06, 98.5]